Protein AF-A0AB74HKF0-F1 (afdb_monomer_lite)

Sequence (151 aa):
MNKHERLKKMIKGNRKWLLVRLGFAIPLAVLIFLFLQTETHALLYGSLMIVALLAYGLNAIRESRFMSSFTERVRAKRIIHIQYGFDYVMIVAIGFVSPLLMKLDGVSWMPFLVLSLGAGILLIVERLLDEKVKLIDPEQPTRRDVKRESF

Structure (mmCIF, N/CA/C/O backbone):
data_AF-A0AB74HKF0-F1
#
_entry.id   AF-A0AB74HKF0-F1
#
loop_
_atom_site.group_PDB
_atom_site.id
_atom_site.type_symbol
_atom_site.label_atom_id
_atom_site.label_alt_id
_atom_site.label_comp_id
_atom_site.label_asym_id
_atom_site.label_entity_id
_atom_site.label_seq_id
_atom_site.pdbx_PDB_ins_code
_atom_site.Cartn_x
_atom_site.Cartn_y
_atom_site.Cartn_z
_atom_site.occupancy
_atom_site.B_iso_or_equiv
_atom_site.auth_seq_id
_atom_site.auth_comp_id
_atom_site.auth_asym_id
_atom_site.auth_atom_id
_atom_site.pdbx_PDB_model_num
ATOM 1 N N . MET A 1 1 ? -18.359 -5.584 21.947 1.00 69.31 1 MET A N 1
ATOM 2 C CA . MET A 1 1 ? -17.012 -6.199 21.869 1.00 69.31 1 MET A CA 1
ATOM 3 C C . MET A 1 1 ? -16.005 -5.251 22.491 1.00 69.31 1 MET A C 1
ATOM 5 O O . MET A 1 1 ? -15.922 -4.108 22.041 1.00 69.31 1 MET A O 1
ATOM 9 N N . ASN A 1 2 ? -15.288 -5.710 23.516 1.00 83.75 2 ASN A N 1
ATOM 10 C CA . ASN A 1 2 ? -14.348 -4.886 24.284 1.00 83.75 2 ASN A CA 1
ATOM 11 C C . ASN A 1 2 ? -13.065 -4.607 23.464 1.00 83.75 2 ASN A C 1
ATOM 13 O O . ASN A 1 2 ? -12.717 -5.369 22.557 1.00 83.75 2 ASN A O 1
ATOM 17 N N . LYS A 1 3 ? -12.341 -3.528 23.777 1.00 81.75 3 LYS A N 1
ATOM 18 C CA . LYS A 1 3 ? -11.094 -3.098 23.119 1.00 81.75 3 LYS A CA 1
ATOM 19 C C . LYS A 1 3 ? -10.051 -4.215 23.027 1.00 81.75 3 LYS A C 1
ATOM 21 O O . LYS A 1 3 ? -9.434 -4.400 21.981 1.00 81.75 3 LYS A O 1
ATOM 26 N N . HIS A 1 4 ? -9.904 -5.005 24.090 1.00 83.25 4 HIS A N 1
ATOM 27 C CA . HIS A 1 4 ? -8.948 -6.116 24.140 1.00 83.25 4 HIS A CA 1
ATOM 28 C C . HIS A 1 4 ? -9.316 -7.249 23.158 1.00 83.25 4 HIS A C 1
ATOM 30 O O . HIS A 1 4 ? -8.460 -7.803 22.466 1.00 83.25 4 HIS A O 1
ATOM 36 N N . GLU A 1 5 ? -10.611 -7.545 23.009 1.00 84.94 5 GLU A N 1
ATOM 37 C CA . GLU A 1 5 ? -11.107 -8.529 22.037 1.00 84.94 5 GLU A CA 1
ATOM 38 C C . GLU A 1 5 ? -10.951 -8.038 20.590 1.00 84.94 5 GLU A C 1
ATOM 40 O O . GLU A 1 5 ? -10.583 -8.822 19.708 1.00 84.94 5 GLU A O 1
ATOM 45 N N . ARG A 1 6 ? -11.196 -6.738 20.341 1.00 85.00 6 ARG A N 1
ATOM 46 C CA . ARG A 1 6 ? -10.935 -6.082 19.044 1.00 85.00 6 ARG A CA 1
ATOM 47 C C . ARG A 1 6 ? -9.464 -6.217 18.667 1.00 85.00 6 ARG A C 1
ATOM 49 O O . ARG A 1 6 ? -9.162 -6.702 17.579 1.00 85.00 6 ARG A O 1
ATOM 56 N N . LEU A 1 7 ? -8.564 -5.878 19.587 1.00 86.56 7 LEU A N 1
ATOM 57 C CA . LEU A 1 7 ? -7.120 -5.919 19.372 1.00 86.56 7 LEU A CA 1
ATOM 58 C C . LEU A 1 7 ? -6.630 -7.330 19.025 1.00 86.56 7 LEU A C 1
ATOM 60 O O . LEU A 1 7 ? -5.984 -7.517 17.996 1.00 86.56 7 LEU A O 1
ATOM 64 N N . LYS A 1 8 ? -7.042 -8.353 19.785 1.00 88.12 8 LYS A N 1
ATOM 65 C CA . LYS A 1 8 ? -6.679 -9.754 19.505 1.00 88.12 8 LYS A CA 1
ATOM 66 C C . LYS A 1 8 ? -7.134 -10.213 18.113 1.00 88.12 8 LYS A C 1
ATOM 68 O O . LYS A 1 8 ? -6.382 -10.882 17.398 1.00 88.12 8 LYS A O 1
ATOM 73 N N . LYS A 1 9 ? -8.352 -9.842 17.696 1.00 87.62 9 LYS A N 1
ATOM 74 C CA . LYS A 1 9 ? -8.862 -10.146 16.345 1.00 87.62 9 LYS A CA 1
ATOM 75 C C . LYS A 1 9 ? -8.090 -9.393 15.261 1.00 87.62 9 LYS A C 1
ATOM 77 O O . LYS A 1 9 ? -7.753 -9.995 14.239 1.00 87.62 9 LYS A O 1
ATOM 82 N N . MET A 1 10 ? -7.776 -8.119 15.489 1.00 87.81 10 MET A N 1
ATOM 83 C CA . MET A 1 10 ? -6.993 -7.301 14.562 1.00 87.81 10 MET A CA 1
ATOM 84 C C . MET A 1 10 ? -5.565 -7.834 14.395 1.00 87.81 10 MET A C 1
ATOM 86 O O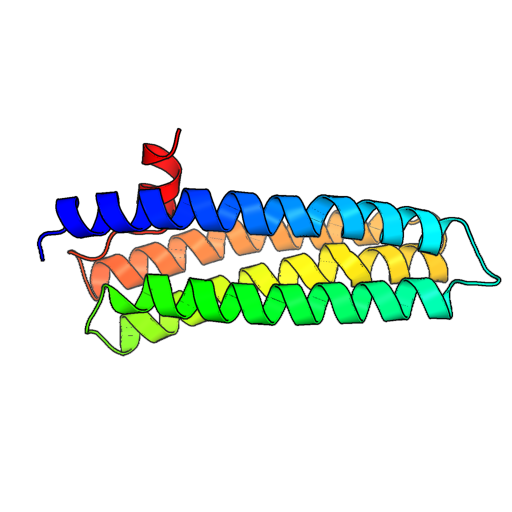 . MET A 1 10 ? -5.113 -7.944 13.260 1.00 87.81 10 MET A O 1
ATOM 90 N N . ILE A 1 11 ? -4.889 -8.260 15.468 1.00 87.62 11 ILE A N 1
ATOM 91 C CA . ILE A 1 11 ? -3.545 -8.870 15.409 1.00 87.62 11 ILE A CA 1
ATOM 92 C C . ILE A 1 11 ? -3.570 -10.171 14.599 1.00 87.62 11 ILE A C 1
ATOM 94 O O . ILE A 1 11 ? -2.748 -10.368 13.701 1.00 87.62 11 ILE A O 1
ATOM 98 N N . LYS A 1 12 ? -4.546 -11.052 14.862 1.00 88.00 12 LYS A N 1
ATOM 99 C CA . LYS A 1 12 ? -4.698 -12.304 14.103 1.00 88.00 12 LYS A CA 1
ATOM 100 C C . LYS A 1 12 ? -4.940 -12.032 12.615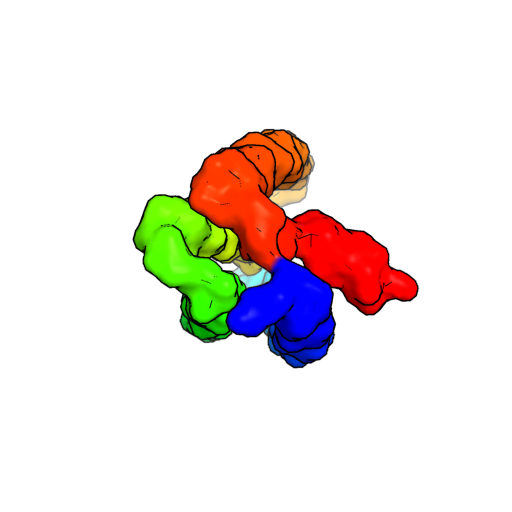 1.00 88.00 12 LYS A C 1
ATOM 102 O O . LYS A 1 12 ? -4.343 -12.692 11.767 1.00 88.00 12 LYS A O 1
ATOM 107 N N . GLY A 1 13 ? -5.780 -11.045 12.301 1.00 86.44 13 GLY A N 1
ATOM 108 C CA . GLY A 1 13 ? -5.993 -10.585 10.930 1.00 86.44 13 GLY A CA 1
ATOM 109 C C . GLY A 1 13 ? -4.715 -10.024 10.305 1.00 86.44 13 GLY A C 1
ATOM 110 O O . GLY A 1 13 ? -4.364 -10.410 9.194 1.00 86.44 13 GLY A O 1
ATOM 111 N N . ASN A 1 14 ? -3.983 -9.179 11.033 1.00 86.75 14 ASN A N 1
ATOM 112 C CA . ASN A 1 14 ? -2.750 -8.544 10.572 1.00 86.75 14 ASN A CA 1
ATOM 113 C C . ASN A 1 14 ? -1.694 -9.572 10.145 1.00 86.75 14 ASN A C 1
ATOM 115 O O . ASN A 1 14 ? -1.063 -9.388 9.112 1.00 86.75 14 ASN A O 1
ATOM 119 N N . ARG A 1 15 ? -1.557 -10.700 10.857 1.00 85.62 15 ARG A N 1
ATOM 120 C CA . ARG A 1 15 ? -0.647 -11.790 10.447 1.00 85.62 15 ARG A CA 1
ATOM 121 C C . ARG A 1 15 ? -1.004 -12.379 9.081 1.00 85.62 15 ARG A C 1
ATOM 123 O O . ARG A 1 15 ? -0.121 -12.591 8.256 1.00 85.62 15 ARG A O 1
ATOM 130 N N . LYS A 1 16 ? -2.294 -12.604 8.808 1.00 88.75 16 LYS A N 1
ATOM 131 C CA . LYS A 1 16 ? -2.753 -13.075 7.490 1.00 88.75 16 LYS A CA 1
ATOM 132 C C . LYS A 1 16 ? -2.429 -12.049 6.402 1.00 88.75 16 LYS A C 1
ATOM 134 O O . LYS A 1 16 ? -1.946 -12.418 5.336 1.00 88.75 16 LYS A O 1
ATOM 139 N N . TRP A 1 17 ? -2.673 -10.771 6.674 1.00 87.31 17 TRP A N 1
ATOM 140 C CA . TRP A 1 17 ? -2.395 -9.696 5.722 1.00 87.31 17 TRP A CA 1
ATOM 141 C C . TRP A 1 17 ? -0.899 -9.473 5.497 1.00 87.31 17 TRP A C 1
ATOM 143 O O . TRP A 1 17 ? -0.501 -9.187 4.373 1.00 87.31 17 TRP A O 1
ATOM 153 N N . LEU A 1 18 ? -0.059 -9.689 6.512 1.00 87.06 18 LEU A N 1
ATOM 154 C CA . LEU A 1 18 ? 1.395 -9.675 6.372 1.00 87.06 18 LEU A CA 1
ATOM 155 C C . LEU A 1 18 ? 1.866 -10.715 5.347 1.00 87.06 18 LEU A C 1
ATOM 157 O O . LEU A 1 18 ? 2.647 -10.378 4.463 1.00 87.06 18 LEU A O 1
ATOM 161 N N . LEU A 1 19 ? 1.345 -11.946 5.413 1.00 88.88 19 LEU A N 1
ATOM 162 C CA . LEU A 1 19 ? 1.670 -12.991 4.435 1.00 88.88 19 LEU A CA 1
ATOM 163 C C . LEU A 1 19 ? 1.252 -12.598 3.016 1.00 88.88 19 LEU A C 1
ATOM 165 O O . LEU A 1 19 ? 2.018 -12.795 2.079 1.00 88.88 19 LEU A O 1
ATOM 169 N N . VAL A 1 20 ? 0.072 -11.989 2.857 1.00 90.00 20 VAL A N 1
ATOM 170 C CA . VAL A 1 20 ? -0.374 -11.467 1.554 1.00 90.00 20 VAL A CA 1
ATOM 171 C C . VAL A 1 20 ? 0.586 -10.386 1.053 1.00 90.00 20 VAL A C 1
ATOM 173 O O . VAL A 1 20 ? 1.017 -10.444 -0.093 1.00 90.00 20 VAL A O 1
ATOM 176 N N . ARG A 1 21 ? 0.976 -9.430 1.906 1.00 89.44 21 ARG A N 1
ATOM 177 C CA . ARG A 1 21 ? 1.926 -8.364 1.541 1.00 89.44 21 ARG A CA 1
ATOM 178 C C . ARG A 1 21 ? 3.273 -8.931 1.100 1.00 89.44 21 ARG A C 1
ATOM 180 O O . ARG A 1 21 ? 3.777 -8.509 0.067 1.00 89.44 21 ARG A O 1
ATOM 187 N N . LEU A 1 22 ? 3.819 -9.903 1.831 1.00 88.62 22 LEU A N 1
ATOM 188 C CA . LEU A 1 22 ? 5.064 -10.585 1.458 1.00 88.62 22 LEU A CA 1
ATOM 189 C C . LEU A 1 22 ? 4.921 -11.349 0.135 1.00 88.62 22 LEU A C 1
ATOM 191 O O . LEU A 1 22 ? 5.799 -11.261 -0.721 1.00 88.62 22 LEU A O 1
ATOM 195 N N . GLY A 1 23 ? 3.786 -12.025 -0.060 1.00 92.31 23 GLY A N 1
ATOM 196 C CA . GLY A 1 23 ? 3.466 -12.743 -1.293 1.00 92.31 23 GLY A CA 1
ATOM 197 C C . GLY A 1 23 ? 3.387 -11.845 -2.530 1.00 92.31 23 GLY A C 1
ATOM 198 O O . GLY A 1 23 ? 3.691 -12.313 -3.620 1.00 92.31 23 GLY A O 1
ATOM 199 N N . PHE A 1 24 ? 3.035 -10.564 -2.378 1.00 92.44 24 PHE A N 1
ATOM 200 C CA . PHE A 1 24 ? 3.107 -9.575 -3.461 1.00 92.44 24 PHE A CA 1
ATOM 201 C C . PHE A 1 24 ? 4.481 -8.910 -3.574 1.00 92.44 24 PHE A C 1
ATOM 203 O O . PHE A 1 24 ? 4.931 -8.648 -4.686 1.00 92.44 24 PHE A O 1
ATOM 210 N N . ALA A 1 25 ? 5.157 -8.647 -2.454 1.00 91.44 25 ALA A N 1
ATOM 211 C CA . ALA A 1 25 ? 6.432 -7.934 -2.443 1.00 91.44 25 ALA A CA 1
ATOM 212 C C . ALA A 1 25 ? 7.527 -8.675 -3.225 1.00 91.44 25 ALA A C 1
ATOM 214 O O . ALA A 1 25 ? 8.260 -8.042 -3.980 1.00 91.44 25 ALA A O 1
ATOM 215 N N . ILE A 1 26 ? 7.614 -10.005 -3.086 1.00 92.06 26 ILE A N 1
ATOM 216 C CA . ILE A 1 26 ? 8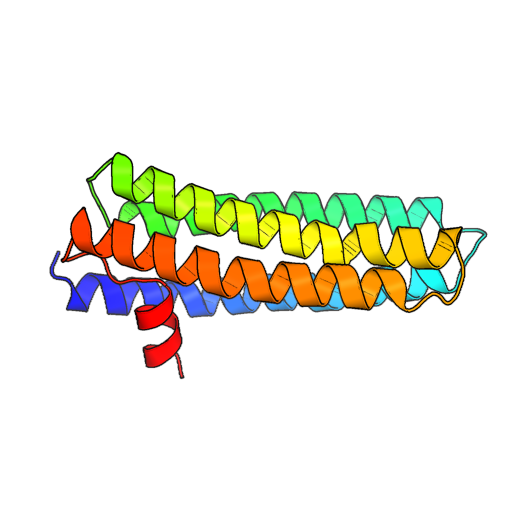.650 -10.805 -3.757 1.00 92.06 26 ILE A CA 1
ATOM 217 C C . ILE A 1 26 ? 8.474 -10.785 -5.289 1.00 92.06 26 ILE A C 1
ATOM 219 O O . ILE A 1 26 ? 9.409 -10.367 -5.973 1.00 92.06 26 ILE A O 1
ATOM 223 N N . PRO A 1 27 ? 7.307 -11.150 -5.863 1.00 94.06 27 PRO A N 1
ATOM 224 C CA . PRO A 1 27 ? 7.098 -11.048 -7.307 1.00 94.06 27 PRO A CA 1
ATOM 225 C C . PRO A 1 27 ? 7.256 -9.624 -7.835 1.00 94.06 27 PRO A C 1
ATOM 227 O O . PRO A 1 27 ? 7.827 -9.436 -8.905 1.00 94.06 27 PRO A O 1
ATOM 230 N N . LEU A 1 28 ? 6.791 -8.615 -7.088 1.00 95.12 28 LEU A N 1
ATOM 231 C CA . LEU A 1 28 ? 6.933 -7.219 -7.496 1.00 95.12 28 LEU A CA 1
ATOM 232 C C . LEU A 1 28 ? 8.412 -6.816 -7.587 1.00 95.12 28 LEU A C 1
ATOM 234 O O . LEU A 1 28 ? 8.805 -6.201 -8.570 1.00 95.12 28 LEU A O 1
ATOM 238 N N . ALA A 1 29 ? 9.243 -7.212 -6.619 1.00 94.00 29 ALA A N 1
ATOM 239 C CA . ALA A 1 29 ? 10.683 -6.955 -6.651 1.00 94.00 29 ALA A CA 1
ATOM 240 C C . ALA A 1 29 ? 11.367 -7.622 -7.858 1.00 94.00 29 ALA A C 1
ATOM 242 O O . ALA A 1 29 ? 12.192 -6.994 -8.521 1.00 94.00 29 ALA A O 1
ATOM 243 N N . VAL A 1 30 ? 10.986 -8.862 -8.187 1.00 95.12 30 VAL A N 1
ATOM 244 C CA . VAL A 1 30 ? 11.486 -9.565 -9.381 1.00 95.12 30 VAL A CA 1
ATOM 245 C C . VAL A 1 30 ? 11.070 -8.835 -10.660 1.00 95.12 30 VAL A C 1
ATOM 247 O O . VAL A 1 30 ? 11.902 -8.615 -11.537 1.00 95.12 30 VAL A O 1
ATOM 250 N N . LEU A 1 31 ? 9.808 -8.412 -10.760 1.00 95.94 31 LEU A N 1
ATOM 251 C CA . LEU A 1 31 ? 9.316 -7.661 -11.915 1.00 95.94 31 LEU A CA 1
ATOM 252 C C . LEU A 1 31 ? 10.033 -6.318 -12.078 1.00 95.94 31 LEU A C 1
ATOM 254 O O . LEU A 1 31 ? 10.407 -5.977 -13.194 1.00 95.94 31 LEU A O 1
ATOM 258 N N . ILE A 1 32 ? 10.274 -5.592 -10.981 1.00 94.25 32 ILE A N 1
ATOM 259 C CA . ILE A 1 32 ? 11.049 -4.343 -10.984 1.00 94.25 32 ILE A CA 1
ATOM 260 C C . ILE A 1 32 ? 12.456 -4.593 -11.528 1.00 94.25 32 ILE A C 1
ATOM 262 O O . ILE A 1 32 ? 12.915 -3.863 -12.403 1.00 94.25 32 ILE A O 1
ATOM 266 N N . PHE A 1 33 ? 13.134 -5.636 -11.044 1.00 93.75 33 PHE A N 1
ATOM 267 C CA . PHE A 1 33 ? 14.472 -5.985 -11.513 1.00 93.75 33 PHE A CA 1
ATOM 268 C C . PHE A 1 33 ? 14.491 -6.284 -13.019 1.00 93.75 33 PHE A C 1
ATOM 270 O O . PHE A 1 33 ? 15.302 -5.716 -13.750 1.00 93.75 33 PHE A O 1
ATOM 277 N N . LEU A 1 34 ? 13.565 -7.122 -13.499 1.00 94.38 34 LEU A N 1
ATOM 278 C CA . LEU A 1 34 ? 13.454 -7.470 -14.919 1.00 94.38 34 LEU A CA 1
ATOM 279 C C . LEU A 1 34 ? 13.106 -6.255 -15.791 1.00 94.38 34 LEU A C 1
ATOM 281 O O . LEU A 1 34 ? 13.672 -6.087 -16.872 1.00 94.38 34 LEU A O 1
ATOM 285 N N . PHE A 1 35 ? 12.214 -5.389 -15.309 1.00 94.56 35 PHE A N 1
ATOM 286 C CA . PHE A 1 35 ? 11.830 -4.147 -15.975 1.00 94.56 35 PHE A CA 1
ATOM 287 C C . PHE A 1 35 ? 13.014 -3.187 -16.137 1.00 94.56 35 PHE A C 1
ATOM 289 O O . PHE A 1 35 ? 13.198 -2.604 -17.204 1.00 94.56 35 PHE A O 1
ATOM 296 N N . LEU A 1 36 ? 13.843 -3.041 -15.102 1.00 91.06 36 LEU A N 1
ATOM 297 C CA . LEU A 1 36 ? 15.018 -2.172 -15.151 1.00 91.06 36 LEU A CA 1
ATOM 298 C C . LEU A 1 36 ? 16.131 -2.740 -16.044 1.00 91.06 36 LEU A C 1
ATOM 300 O O . LEU A 1 36 ? 16.792 -1.973 -16.731 1.00 91.06 36 LEU A O 1
ATOM 304 N N . GLN A 1 37 ? 16.314 -4.063 -16.075 1.00 90.75 37 GLN A N 1
ATOM 305 C CA . GLN A 1 37 ? 17.390 -4.717 -16.836 1.00 90.75 37 GLN A CA 1
ATOM 306 C C . GLN A 1 37 ? 17.111 -4.877 -18.337 1.00 90.75 37 GLN A C 1
ATOM 308 O O . GLN A 1 37 ? 18.047 -5.016 -19.120 1.00 90.75 37 GLN A O 1
ATOM 313 N N . THR A 1 38 ? 15.843 -4.915 -18.759 1.00 86.44 38 THR A N 1
ATOM 314 C CA . THR A 1 38 ? 15.489 -5.264 -20.146 1.00 86.44 38 THR A CA 1
ATOM 315 C C . THR A 1 38 ? 14.769 -4.133 -20.867 1.00 86.44 38 THR A C 1
ATOM 317 O O . THR A 1 38 ? 13.821 -3.550 -20.345 1.00 86.44 38 THR A O 1
ATOM 320 N N . GLU A 1 39 ? 15.183 -3.833 -22.099 1.00 82.94 39 GLU A N 1
ATOM 321 C CA . GLU A 1 39 ? 14.481 -2.875 -22.967 1.00 82.94 39 GLU A CA 1
ATOM 322 C C . GLU A 1 39 ? 13.405 -3.562 -23.818 1.00 82.94 39 GLU A C 1
ATOM 324 O O . GLU A 1 39 ? 12.264 -3.111 -23.885 1.00 82.94 39 GLU A O 1
ATOM 329 N N . THR A 1 40 ? 13.723 -4.724 -24.393 1.00 85.88 40 THR A N 1
ATOM 330 C CA . THR A 1 40 ? 12.843 -5.473 -25.311 1.00 85.88 40 THR A CA 1
ATOM 331 C C . THR A 1 40 ? 11.520 -5.919 -24.691 1.00 85.88 40 THR A C 1
ATOM 333 O O . THR A 1 40 ? 10.514 -6.019 -25.390 1.00 85.88 40 THR A O 1
ATOM 336 N N . HIS A 1 41 ? 11.494 -6.168 -23.381 1.00 90.75 41 HIS A N 1
ATOM 337 C CA . HIS A 1 41 ? 10.309 -6.638 -22.658 1.00 90.75 41 HIS A CA 1
ATOM 338 C C . HIS A 1 41 ? 9.825 -5.656 -21.583 1.00 90.75 41 HIS A C 1
ATOM 340 O O . HIS A 1 41 ? 8.996 -6.016 -20.746 1.00 90.75 41 HIS A O 1
ATOM 346 N N . ALA A 1 42 ? 10.281 -4.400 -21.625 1.00 90.19 42 ALA A N 1
ATOM 347 C CA . ALA A 1 42 ? 9.908 -3.377 -20.650 1.00 90.19 42 ALA A CA 1
ATOM 348 C C . ALA A 1 42 ? 8.387 -3.184 -20.546 1.00 90.19 42 ALA A C 1
ATOM 350 O O . ALA A 1 42 ? 7.838 -3.135 -19.447 1.00 90.19 42 ALA A O 1
ATOM 351 N N . LEU A 1 43 ? 7.685 -3.142 -21.683 1.00 93.31 43 LEU A N 1
ATOM 352 C CA . LEU A 1 43 ? 6.225 -3.008 -21.708 1.00 93.31 43 LEU A CA 1
ATOM 353 C C . LEU A 1 43 ? 5.523 -4.197 -21.039 1.00 93.31 43 LEU A C 1
ATOM 355 O O . LEU A 1 43 ? 4.573 -4.003 -20.281 1.00 93.31 43 LEU A O 1
ATOM 359 N N . LEU A 1 44 ? 6.016 -5.419 -21.266 1.00 95.62 44 LEU A N 1
ATOM 360 C CA . LEU A 1 44 ? 5.466 -6.624 -20.649 1.00 95.62 44 LEU A CA 1
ATOM 361 C C . LEU A 1 44 ? 5.638 -6.574 -19.128 1.00 95.62 44 LEU A C 1
ATOM 363 O O . LEU A 1 44 ? 4.649 -6.670 -18.403 1.00 95.62 44 LEU A O 1
ATOM 367 N N . TYR A 1 45 ? 6.860 -6.366 -18.634 1.00 95.44 45 TYR A N 1
ATOM 368 C CA . TYR A 1 45 ? 7.114 -6.330 -17.191 1.00 95.44 45 TYR A CA 1
ATOM 369 C C . TYR A 1 45 ? 6.419 -5.151 -16.509 1.00 95.44 45 TYR A C 1
ATOM 371 O O . TYR A 1 45 ? 5.802 -5.341 -15.464 1.00 95.44 45 TYR A O 1
ATOM 379 N N . GLY A 1 46 ? 6.403 -3.972 -17.136 1.00 94.69 46 GLY A N 1
ATOM 380 C CA . GLY A 1 46 ? 5.654 -2.814 -16.648 1.00 94.69 46 GLY A CA 1
ATOM 381 C C . GLY A 1 46 ? 4.150 -3.090 -16.551 1.00 94.69 46 GLY A C 1
ATOM 382 O O . GLY A 1 46 ? 3.529 -2.772 -15.538 1.00 94.69 46 GLY A O 1
ATOM 383 N N . SER A 1 47 ? 3.559 -3.756 -17.551 1.00 95.88 47 SER A N 1
ATOM 384 C CA . SER A 1 47 ? 2.142 -4.146 -17.505 1.00 95.88 47 SER A CA 1
ATOM 385 C C . SER A 1 47 ? 1.850 -5.149 -16.382 1.00 95.88 47 SER A C 1
ATOM 387 O O . SER A 1 47 ? 0.880 -4.984 -15.641 1.00 95.88 47 SER A O 1
ATOM 389 N N . LEU A 1 48 ? 2.729 -6.136 -16.178 1.00 96.69 48 LEU A N 1
ATOM 390 C CA . LEU A 1 48 ? 2.624 -7.104 -15.086 1.00 96.69 48 LEU A CA 1
ATOM 391 C C . LEU A 1 48 ? 2.750 -6.436 -13.711 1.00 96.69 48 LEU A C 1
ATOM 393 O O . LEU A 1 48 ? 2.016 -6.799 -12.792 1.00 96.69 48 LEU A O 1
ATOM 397 N N . MET A 1 49 ? 3.617 -5.428 -13.568 1.00 96.50 49 MET A N 1
ATOM 398 C CA . MET A 1 49 ? 3.723 -4.623 -12.345 1.00 96.50 49 MET A CA 1
ATOM 399 C C . MET A 1 49 ? 2.418 -3.883 -12.054 1.00 96.50 49 MET A C 1
ATOM 401 O O . MET A 1 49 ? 1.933 -3.929 -10.925 1.00 96.50 49 MET A O 1
ATOM 405 N N . ILE A 1 50 ? 1.808 -3.254 -13.066 1.00 96.25 50 ILE A N 1
ATOM 406 C CA . ILE A 1 50 ? 0.510 -2.580 -12.919 1.00 96.25 50 ILE A CA 1
ATOM 407 C C . ILE A 1 50 ? -0.561 -3.581 -12.473 1.00 96.25 50 ILE A C 1
ATOM 409 O O . ILE A 1 50 ? -1.281 -3.320 -11.510 1.00 96.25 50 ILE A O 1
ATOM 413 N N . VAL A 1 51 ? -0.641 -4.751 -13.112 1.00 96.81 51 VAL A N 1
ATOM 414 C CA . VAL A 1 51 ? -1.597 -5.806 -12.737 1.00 96.81 51 VAL A CA 1
ATOM 415 C C . VAL A 1 51 ? -1.372 -6.271 -11.294 1.00 96.81 51 VAL A C 1
ATOM 417 O O . VAL A 1 51 ? -2.331 -6.366 -10.524 1.00 96.81 51 VAL A O 1
ATOM 420 N N . ALA A 1 52 ? -0.120 -6.504 -10.892 1.00 95.81 52 ALA A N 1
ATOM 421 C CA . ALA A 1 52 ? 0.225 -6.887 -9.525 1.00 95.81 52 ALA A CA 1
ATOM 422 C C . ALA A 1 52 ? -0.161 -5.800 -8.507 1.00 95.81 52 ALA A C 1
ATOM 424 O O . ALA A 1 52 ? -0.721 -6.113 -7.455 1.00 95.81 52 ALA A O 1
ATOM 425 N N . LEU A 1 53 ? 0.061 -4.523 -8.830 1.00 96.19 53 LEU A N 1
ATOM 426 C CA . LEU A 1 53 ? -0.322 -3.390 -7.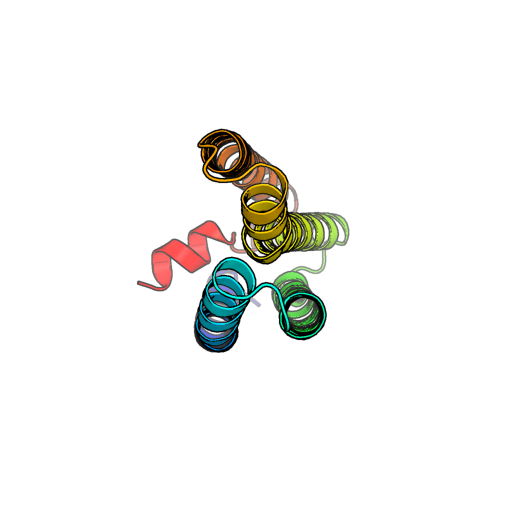986 1.00 96.19 53 LEU A CA 1
ATOM 427 C C . LEU A 1 53 ? -1.839 -3.215 -7.890 1.00 96.19 53 LEU A C 1
ATOM 429 O O . LEU A 1 53 ? -2.347 -2.896 -6.816 1.00 96.19 53 LEU A O 1
ATOM 433 N N . LEU A 1 54 ? -2.593 -3.449 -8.963 1.00 96.56 54 LEU A N 1
ATOM 434 C CA . LEU A 1 54 ? -4.058 -3.442 -8.913 1.00 96.56 54 LEU A CA 1
ATOM 435 C C . LEU A 1 54 ? -4.581 -4.586 -8.036 1.00 96.56 54 LEU A C 1
ATOM 437 O O . LEU A 1 54 ? -5.419 -4.366 -7.157 1.00 96.56 54 LEU A O 1
ATOM 441 N N . ALA A 1 55 ? -4.039 -5.794 -8.207 1.00 95.50 55 ALA A N 1
ATOM 442 C CA . ALA A 1 55 ? -4.374 -6.945 -7.373 1.00 95.50 55 ALA A CA 1
ATOM 443 C C . ALA A 1 55 ? -4.023 -6.704 -5.893 1.00 95.50 55 ALA A C 1
ATOM 445 O O . ALA A 1 55 ? -4.804 -7.046 -4.997 1.00 95.50 55 ALA A O 1
ATOM 446 N N . TYR A 1 56 ? -2.889 -6.058 -5.619 1.00 94.25 56 TYR A N 1
ATOM 447 C CA . TYR A 1 56 ? -2.525 -5.618 -4.278 1.00 94.25 56 TYR A CA 1
ATOM 448 C C . TYR A 1 56 ? -3.524 -4.587 -3.730 1.00 94.25 56 TYR A C 1
ATOM 450 O O . TYR A 1 56 ? -4.004 -4.739 -2.607 1.00 94.25 56 TYR A O 1
ATOM 458 N N . GLY A 1 57 ? -3.916 -3.591 -4.529 1.00 93.88 57 GLY A N 1
ATOM 459 C CA . GLY A 1 57 ? -4.899 -2.570 -4.153 1.00 93.88 57 GLY A CA 1
ATOM 460 C C . GLY A 1 57 ? -6.256 -3.161 -3.762 1.00 93.88 57 GLY A C 1
ATOM 461 O O . GLY A 1 57 ? -6.836 -2.779 -2.745 1.00 93.88 57 GLY A O 1
ATOM 462 N N . LEU A 1 58 ? -6.730 -4.178 -4.489 1.00 95.00 58 LEU A N 1
ATOM 463 C CA . LEU A 1 58 ? -7.942 -4.918 -4.117 1.00 95.00 58 LEU A CA 1
ATOM 464 C C . LEU A 1 58 ? -7.809 -5.598 -2.746 1.00 95.00 58 LEU A C 1
ATOM 466 O O . LEU A 1 58 ? -8.757 -5.595 -1.955 1.00 95.00 58 LEU A O 1
ATOM 470 N N . ASN A 1 59 ? -6.637 -6.156 -2.434 1.00 93.25 59 ASN A N 1
ATOM 471 C CA . ASN A 1 59 ? -6.366 -6.733 -1.118 1.00 93.25 59 ASN A CA 1
ATOM 472 C C . ASN A 1 59 ? -6.272 -5.657 -0.027 1.00 93.25 59 ASN A C 1
ATOM 474 O O . ASN A 1 59 ? -6.840 -5.850 1.048 1.00 93.25 59 ASN A O 1
ATOM 478 N N . ALA A 1 60 ? -5.666 -4.503 -0.314 1.00 91.06 60 ALA A N 1
ATOM 479 C CA . ALA A 1 60 ? -5.619 -3.367 0.604 1.00 91.06 60 ALA A CA 1
ATOM 480 C C . ALA A 1 60 ? -7.027 -2.840 0.937 1.00 91.06 60 ALA A C 1
ATOM 482 O O . ALA A 1 60 ? -7.321 -2.555 2.097 1.00 91.06 60 ALA A O 1
ATOM 483 N N . ILE A 1 61 ? -7.945 -2.795 -0.038 1.00 93.19 61 ILE A N 1
ATOM 484 C CA . ILE A 1 61 ? -9.356 -2.443 0.198 1.00 93.19 61 ILE A CA 1
ATOM 485 C C . ILE A 1 61 ? -10.027 -3.463 1.126 1.00 93.19 61 ILE A C 1
ATOM 487 O O . ILE A 1 61 ? -10.746 -3.078 2.051 1.00 93.19 61 ILE A O 1
ATOM 491 N N . ARG A 1 62 ? -9.805 -4.765 0.901 1.00 92.81 62 ARG A N 1
ATOM 492 C CA . ARG A 1 62 ? -10.358 -5.829 1.758 1.00 92.81 62 ARG A CA 1
ATOM 493 C C . ARG A 1 62 ? -9.830 -5.727 3.186 1.00 92.81 62 ARG A C 1
ATOM 495 O O . ARG A 1 62 ? -10.616 -5.819 4.127 1.00 92.81 62 ARG A O 1
ATOM 502 N N . GLU A 1 63 ? -8.533 -5.489 3.348 1.00 91.56 63 GLU A N 1
ATOM 503 C CA . GLU A 1 63 ? -7.916 -5.272 4.654 1.00 91.56 63 GLU A CA 1
ATOM 504 C C . GLU A 1 63 ? -8.496 -4.030 5.343 1.00 91.56 63 GLU A C 1
ATOM 506 O O . GLU A 1 63 ? -8.879 -4.079 6.511 1.00 91.56 63 GLU A O 1
ATOM 511 N N . SER A 1 64 ? -8.637 -2.936 4.599 1.00 92.44 64 SER A N 1
ATOM 512 C CA . SER A 1 64 ? -9.204 -1.690 5.099 1.00 92.44 64 SER A CA 1
ATOM 513 C C . SER A 1 64 ? -10.641 -1.863 5.598 1.00 92.44 64 SER A C 1
ATOM 515 O O . SER A 1 64 ? -10.974 -1.393 6.685 1.00 92.44 64 SER A O 1
ATOM 517 N N . ARG A 1 65 ? -11.483 -2.601 4.857 1.00 92.19 65 ARG A N 1
ATOM 518 C CA . ARG A 1 65 ? -12.851 -2.956 5.282 1.00 92.19 65 ARG A CA 1
ATOM 519 C C . ARG A 1 65 ? -12.859 -3.848 6.520 1.00 92.19 65 ARG A C 1
ATOM 521 O O . ARG A 1 65 ? -13.698 -3.662 7.395 1.00 92.19 65 ARG A O 1
ATOM 528 N N . PHE A 1 66 ? -11.931 -4.800 6.612 1.00 91.69 66 PHE A N 1
ATOM 529 C CA . PHE A 1 66 ? -11.786 -5.632 7.804 1.00 91.69 66 PHE A CA 1
ATOM 530 C C . PHE A 1 66 ? -11.443 -4.772 9.026 1.00 91.69 66 PHE A C 1
ATOM 532 O O . PHE A 1 66 ? -12.142 -4.852 10.033 1.00 91.69 66 PHE A O 1
ATOM 539 N N . MET A 1 67 ? -10.446 -3.890 8.929 1.00 87.06 67 MET A N 1
ATOM 540 C CA . MET A 1 67 ? -10.060 -3.020 10.046 1.00 87.06 67 MET A CA 1
ATOM 541 C C . MET A 1 67 ? -11.140 -1.997 10.412 1.00 87.06 67 MET A C 1
ATOM 543 O O . MET A 1 67 ? -11.346 -1.723 11.594 1.00 87.06 67 MET A O 1
ATOM 547 N N . SER A 1 68 ? -11.866 -1.458 9.430 1.00 89.75 68 SER A N 1
ATOM 548 C CA . SER A 1 68 ? -12.942 -0.499 9.688 1.00 89.75 68 SER A CA 1
ATOM 549 C C . SER A 1 68 ? -14.226 -1.151 10.217 1.00 89.75 68 SER A C 1
ATOM 551 O O . SER A 1 68 ? -15.054 -0.459 10.806 1.00 89.75 68 SER A O 1
ATOM 553 N N . SER A 1 69 ? -14.384 -2.474 10.088 1.00 89.81 69 SER A N 1
ATOM 554 C CA . SER A 1 69 ? -15.539 -3.207 10.633 1.00 89.81 69 SER A CA 1
ATOM 555 C C . SER A 1 69 ? -15.601 -3.230 12.166 1.00 89.81 69 SER A C 1
ATOM 557 O O . SER A 1 69 ? -16.663 -3.480 12.728 1.00 89.81 69 SER A O 1
ATOM 559 N N . PHE A 1 70 ? -14.487 -2.935 12.845 1.00 87.00 70 PHE A N 1
ATOM 560 C CA . PHE A 1 70 ? -14.381 -2.961 14.307 1.00 87.00 70 PHE A CA 1
ATOM 561 C C . PHE A 1 70 ? -14.903 -1.700 15.010 1.00 87.00 70 PHE A C 1
ATOM 563 O O . PHE A 1 70 ? -15.014 -1.699 16.235 1.00 87.00 70 PHE A O 1
ATOM 570 N N . THR A 1 71 ? -15.238 -0.654 14.254 1.00 85.94 71 THR A N 1
ATOM 571 C CA . THR A 1 71 ? -15.846 0.583 14.760 1.00 85.94 71 THR A CA 1
ATOM 572 C C . THR A 1 71 ? -17.194 0.807 14.085 1.00 85.94 71 THR A C 1
ATOM 574 O O . THR A 1 71 ? -17.364 0.514 12.904 1.00 85.94 71 THR A O 1
ATOM 577 N N . GLU A 1 72 ? -18.170 1.359 14.800 1.00 87.38 72 GLU A N 1
ATOM 578 C CA . GLU A 1 72 ? -19.452 1.776 14.212 1.00 87.38 72 GLU A CA 1
ATOM 579 C C . GLU A 1 72 ? -19.414 3.238 13.741 1.00 87.38 72 GLU A C 1
ATOM 581 O O . GLU A 1 72 ? -20.233 3.668 12.925 1.00 87.38 72 GLU A O 1
ATOM 586 N N . ARG A 1 73 ? -18.413 4.009 14.186 1.00 88.38 73 ARG A N 1
ATOM 587 C CA . ARG A 1 73 ? -18.290 5.438 13.892 1.00 88.38 73 ARG A CA 1
ATOM 588 C C . ARG A 1 73 ? -17.875 5.651 12.436 1.00 88.38 73 ARG A C 1
ATOM 590 O O . ARG A 1 73 ? -16.720 5.451 12.065 1.00 88.38 73 ARG A O 1
ATOM 597 N N . VAL A 1 74 ? -18.792 6.168 11.617 1.00 89.31 74 VAL A N 1
ATOM 598 C CA . VAL A 1 74 ? -18.560 6.462 10.186 1.00 89.31 74 VAL A CA 1
ATOM 599 C C . VAL A 1 74 ? -17.314 7.332 9.961 1.00 89.31 74 VAL A C 1
ATOM 601 O O . VAL A 1 74 ? -16.533 7.077 9.044 1.00 89.31 74 VAL A O 1
ATOM 604 N N . ARG A 1 75 ? -17.077 8.328 10.828 1.00 87.31 75 ARG A N 1
ATOM 605 C CA . ARG A 1 75 ? -15.889 9.197 10.744 1.00 87.31 75 ARG A CA 1
ATOM 606 C C . ARG A 1 75 ? -14.582 8.429 10.983 1.00 87.31 75 ARG A C 1
ATOM 608 O O . ARG A 1 75 ? -13.627 8.645 10.242 1.00 87.31 75 ARG A O 1
ATOM 615 N N . ALA A 1 76 ? -14.552 7.504 11.945 1.00 86.44 76 ALA A N 1
ATOM 616 C CA . ALA A 1 76 ? -13.384 6.661 12.199 1.00 86.44 76 ALA A CA 1
ATOM 617 C C . ALA A 1 76 ? -13.133 5.692 11.033 1.00 86.44 76 ALA A C 1
ATOM 619 O O . ALA A 1 76 ? -12.001 5.582 10.568 1.00 86.44 76 ALA A O 1
ATOM 620 N N . LYS A 1 77 ? -14.190 5.082 10.470 1.00 90.81 77 LYS A N 1
ATOM 621 C CA . LYS A 1 77 ? -14.077 4.246 9.259 1.00 90.81 77 LYS A CA 1
ATOM 622 C C . LYS A 1 77 ? -13.425 5.002 8.107 1.00 90.81 77 LYS A C 1
ATOM 624 O O . LYS A 1 77 ? -12.528 4.473 7.458 1.00 90.81 77 LYS A O 1
ATOM 629 N N . ARG A 1 78 ? -13.849 6.248 7.868 1.00 89.50 78 ARG A N 1
ATOM 630 C CA . ARG A 1 78 ? -13.293 7.092 6.801 1.00 89.50 78 ARG A CA 1
ATOM 631 C C . ARG A 1 78 ? -11.801 7.345 7.000 1.00 89.50 78 ARG A C 1
ATOM 633 O O . ARG A 1 78 ? -11.047 7.232 6.041 1.00 89.50 78 ARG A O 1
ATOM 640 N N . ILE A 1 79 ? -11.380 7.647 8.227 1.00 88.88 79 ILE A N 1
ATOM 641 C CA . ILE A 1 79 ? -9.962 7.866 8.540 1.00 88.88 79 ILE A CA 1
ATOM 642 C C . ILE A 1 79 ? -9.152 6.584 8.322 1.00 88.88 79 ILE A C 1
ATOM 644 O O . ILE A 1 79 ? -8.110 6.641 7.676 1.00 88.88 79 ILE A O 1
ATOM 648 N N . ILE A 1 80 ? -9.659 5.430 8.766 1.00 88.06 80 ILE A N 1
ATOM 649 C CA . ILE A 1 80 ? -9.016 4.132 8.516 1.00 88.06 80 ILE A CA 1
ATOM 650 C C . ILE A 1 80 ? -8.872 3.901 7.004 1.00 88.06 80 ILE A C 1
ATOM 652 O O . ILE A 1 80 ? -7.789 3.569 6.534 1.00 88.06 80 ILE A O 1
ATOM 656 N N . HIS A 1 81 ? -9.917 4.140 6.208 1.00 91.12 81 HIS A N 1
ATOM 657 C CA . HIS A 1 81 ? -9.831 4.022 4.748 1.00 91.12 81 HIS A CA 1
ATOM 658 C C . HIS A 1 81 ? -8.779 4.953 4.130 1.00 91.12 81 HIS A C 1
ATOM 660 O O . HIS A 1 81 ? -8.033 4.521 3.255 1.00 91.12 81 HIS A O 1
ATOM 666 N N . ILE A 1 82 ? -8.668 6.191 4.617 1.00 89.81 82 ILE A N 1
ATOM 667 C CA . ILE A 1 82 ? -7.652 7.150 4.164 1.00 89.81 82 ILE A CA 1
ATOM 668 C C . ILE A 1 82 ? -6.235 6.651 4.485 1.00 89.81 82 ILE A C 1
ATOM 670 O O . ILE A 1 82 ? -5.372 6.713 3.614 1.00 89.81 82 ILE A O 1
ATOM 674 N N . GLN A 1 83 ? -5.998 6.101 5.682 1.00 88.44 83 GLN A N 1
ATOM 675 C CA . GLN A 1 83 ? -4.695 5.522 6.045 1.00 88.44 83 GLN A CA 1
ATOM 676 C C . GLN A 1 83 ? -4.281 4.409 5.070 1.00 88.44 83 GLN A C 1
ATOM 678 O O . GLN A 1 83 ? -3.161 4.403 4.569 1.00 88.44 83 GLN A O 1
ATOM 683 N N . TYR A 1 84 ? -5.204 3.501 4.743 1.00 90.81 84 TYR A N 1
ATOM 684 C CA . TYR A 1 84 ? -4.954 2.438 3.764 1.00 90.81 84 TYR A CA 1
ATOM 685 C C . TYR A 1 84 ? -4.773 2.964 2.332 1.00 90.81 84 TYR A C 1
ATOM 687 O O . TYR A 1 84 ? -4.020 2.377 1.556 1.00 90.81 84 TYR A O 1
ATOM 695 N N . GLY A 1 85 ? -5.440 4.065 1.978 1.00 91.12 85 GLY A N 1
ATOM 696 C CA . GLY A 1 85 ? -5.234 4.753 0.705 1.00 91.12 85 GLY A CA 1
ATOM 697 C C . GLY A 1 85 ? -3.818 5.316 0.580 1.00 91.12 85 GLY A C 1
ATOM 698 O O . GLY A 1 85 ? -3.168 5.097 -0.438 1.00 91.12 85 GLY A O 1
ATOM 699 N N . PHE A 1 86 ? -3.311 5.970 1.628 1.00 89.50 86 PHE A N 1
ATOM 700 C CA . PHE A 1 86 ? -1.934 6.470 1.653 1.00 89.50 86 PHE A CA 1
ATOM 701 C C . PHE A 1 86 ? -0.896 5.346 1.562 1.00 89.50 86 PHE A C 1
ATOM 703 O O . PHE A 1 86 ? 0.040 5.457 0.771 1.00 89.50 86 PHE A O 1
ATOM 710 N N . ASP A 1 87 ? -1.088 4.245 2.299 1.00 88.75 87 ASP A N 1
ATOM 711 C CA . ASP A 1 87 ? -0.217 3.065 2.199 1.00 88.75 87 ASP A CA 1
ATOM 712 C C . ASP A 1 87 ? -0.166 2.527 0.760 1.00 88.75 87 ASP A C 1
ATOM 714 O O . ASP A 1 87 ? 0.905 2.216 0.238 1.00 88.75 87 ASP A O 1
ATOM 718 N N . TYR A 1 88 ? -1.325 2.435 0.099 1.00 92.38 88 TYR A N 1
ATOM 719 C CA . TYR A 1 88 ? -1.406 1.960 -1.278 1.00 92.38 88 TYR A CA 1
ATOM 720 C C . TYR A 1 88 ? -0.678 2.888 -2.255 1.00 92.38 88 TYR A C 1
ATOM 722 O O . TYR A 1 88 ? 0.112 2.415 -3.071 1.00 92.38 88 TYR A O 1
ATOM 730 N N . VAL A 1 89 ? -0.898 4.202 -2.146 1.00 91.44 89 VAL A N 1
ATOM 731 C CA . VAL A 1 89 ? -0.223 5.201 -2.988 1.00 91.44 89 VAL A CA 1
ATOM 732 C C . VAL A 1 89 ? 1.293 5.101 -2.841 1.00 91.44 89 VAL A C 1
ATOM 734 O O . VAL A 1 89 ? 1.999 5.131 -3.846 1.00 91.44 89 VAL A O 1
ATOM 737 N N . MET A 1 90 ? 1.804 4.896 -1.623 1.00 88.88 90 MET A N 1
ATOM 738 C CA . MET A 1 90 ? 3.238 4.675 -1.413 1.00 88.88 90 MET A CA 1
ATOM 739 C C . MET A 1 90 ? 3.756 3.424 -2.098 1.00 88.88 90 MET A C 1
ATOM 741 O O . MET A 1 90 ? 4.830 3.448 -2.692 1.00 88.88 90 MET A O 1
ATOM 745 N N . ILE A 1 91 ? 3.004 2.330 -2.034 1.00 91.56 91 ILE A N 1
ATOM 746 C CA . ILE A 1 91 ? 3.403 1.079 -2.676 1.00 91.56 91 ILE A CA 1
ATOM 747 C C . ILE A 1 91 ? 3.400 1.222 -4.197 1.00 91.56 91 ILE A C 1
ATOM 749 O O . ILE A 1 91 ? 4.296 0.693 -4.841 1.00 91.56 91 ILE A O 1
ATOM 753 N N . VAL A 1 92 ? 2.469 1.980 -4.780 1.00 93.56 92 VAL A N 1
ATOM 754 C CA . VAL A 1 92 ? 2.500 2.316 -6.214 1.00 93.56 92 VAL A CA 1
ATOM 755 C C . VAL A 1 92 ? 3.697 3.214 -6.544 1.00 93.56 92 VAL A C 1
ATOM 757 O O . VAL A 1 92 ? 4.381 2.995 -7.544 1.00 93.56 92 VAL A O 1
ATOM 760 N N . ALA A 1 93 ? 3.989 4.199 -5.693 1.00 89.94 93 ALA A N 1
ATOM 761 C CA . ALA A 1 93 ? 5.109 5.109 -5.894 1.00 89.94 93 ALA A CA 1
ATOM 762 C C . ALA A 1 93 ? 6.461 4.369 -5.862 1.00 89.94 93 ALA A C 1
ATOM 764 O O . ALA A 1 93 ? 7.289 4.545 -6.753 1.00 89.94 93 ALA A O 1
ATOM 765 N N . ILE A 1 94 ? 6.661 3.484 -4.883 1.00 89.19 94 ILE A N 1
ATOM 766 C CA . ILE A 1 94 ? 7.865 2.648 -4.759 1.00 89.19 94 ILE A CA 1
ATOM 767 C C . ILE A 1 94 ? 7.890 1.562 -5.837 1.00 89.19 94 ILE A C 1
ATOM 769 O O . ILE A 1 94 ? 8.916 1.309 -6.455 1.00 89.19 94 ILE A O 1
ATOM 773 N N . GLY A 1 95 ? 6.757 0.898 -6.045 1.00 90.56 95 GLY A N 1
ATOM 774 C CA . GLY A 1 95 ? 6.655 -0.316 -6.839 1.00 90.56 95 GLY A CA 1
ATOM 775 C C . GLY A 1 95 ? 6.552 -0.095 -8.340 1.00 90.56 95 GLY A C 1
ATOM 776 O O . GLY A 1 95 ? 6.717 -1.053 -9.082 1.00 90.56 95 GLY A O 1
ATOM 777 N N . PHE A 1 96 ? 6.264 1.124 -8.798 1.00 92.69 96 PHE A N 1
ATOM 778 C CA . PHE A 1 96 ? 6.132 1.427 -10.224 1.00 92.69 96 PHE A CA 1
ATOM 779 C C . PHE A 1 96 ? 6.713 2.785 -10.601 1.00 92.69 96 PHE A C 1
ATOM 781 O O . PHE A 1 96 ? 7.555 2.844 -11.492 1.00 92.69 96 PHE A O 1
ATOM 788 N N . VAL A 1 97 ? 6.323 3.863 -9.912 1.00 90.31 97 VAL A N 1
ATOM 789 C CA . VAL A 1 97 ? 6.760 5.221 -10.288 1.00 90.31 97 VAL A CA 1
ATOM 790 C C . VAL A 1 97 ? 8.278 5.362 -10.190 1.00 90.31 97 VAL A C 1
ATOM 792 O O . VAL A 1 97 ? 8.902 5.851 -11.122 1.00 90.31 97 VAL A O 1
ATOM 795 N N . SER A 1 98 ? 8.895 4.896 -9.104 1.00 87.88 98 SER A N 1
ATOM 796 C CA . SER A 1 98 ? 10.351 4.968 -8.953 1.00 87.88 98 SER A CA 1
ATOM 797 C C . SER A 1 98 ? 11.111 4.134 -9.988 1.00 87.88 98 SER A C 1
ATOM 799 O O . SER A 1 98 ? 11.983 4.710 -10.634 1.00 87.88 98 SER A O 1
ATOM 801 N N . PRO A 1 99 ? 10.792 2.848 -10.220 1.00 90.00 99 PRO A N 1
ATOM 802 C CA . PRO A 1 99 ? 11.398 2.075 -11.301 1.00 90.00 99 PRO A CA 1
ATOM 803 C C . PRO A 1 99 ? 11.229 2.728 -12.676 1.00 90.00 99 PRO A C 1
ATOM 805 O O . PRO A 1 99 ? 12.166 2.746 -13.468 1.00 90.00 99 PRO A O 1
ATOM 808 N N . LEU A 1 100 ? 10.054 3.301 -12.953 1.00 90.44 100 LEU A N 1
ATOM 809 C CA . LEU A 1 100 ? 9.796 4.016 -14.200 1.00 90.44 100 LEU A CA 1
ATOM 810 C C . LEU A 1 100 ? 10.717 5.233 -14.345 1.00 90.44 100 LEU A C 1
ATOM 812 O O . LEU A 1 100 ? 11.364 5.376 -15.376 1.00 90.44 100 LEU A O 1
ATOM 816 N N . LEU A 1 101 ? 10.829 6.065 -13.306 1.00 87.94 101 LEU A N 1
ATOM 817 C CA . LEU A 1 101 ? 11.736 7.216 -13.302 1.00 87.94 101 LEU A CA 1
ATOM 818 C C . LEU A 1 101 ? 13.198 6.792 -13.477 1.00 87.94 101 LEU A C 1
ATOM 820 O O . LEU A 1 101 ? 13.916 7.404 -14.255 1.00 87.94 101 LEU A O 1
ATOM 824 N N . MET A 1 102 ? 13.629 5.716 -12.814 1.00 86.88 102 MET A N 1
ATOM 825 C CA . MET A 1 102 ? 14.990 5.186 -12.963 1.00 86.88 102 MET A CA 1
ATOM 826 C C . MET A 1 102 ? 15.271 4.676 -14.381 1.00 86.88 102 MET A C 1
ATOM 828 O O . MET A 1 102 ? 16.400 4.769 -14.853 1.00 86.88 102 MET A O 1
ATOM 832 N N . LYS A 1 103 ? 14.260 4.142 -15.075 1.00 86.94 103 LYS A N 1
ATOM 833 C CA . LYS A 1 103 ? 14.407 3.706 -16.468 1.00 86.94 103 LYS A CA 1
ATOM 834 C C . LYS A 1 103 ? 14.423 4.880 -17.453 1.00 86.94 103 LYS A C 1
ATOM 836 O O . LYS A 1 103 ? 15.122 4.804 -18.453 1.00 86.94 103 LYS A O 1
ATOM 841 N N . LEU A 1 104 ? 13.675 5.951 -17.171 1.00 86.25 104 LEU A N 1
ATOM 842 C CA . LEU A 1 104 ? 13.591 7.138 -18.031 1.00 86.25 104 LEU A CA 1
ATOM 843 C C . LEU A 1 104 ? 14.802 8.071 -17.886 1.00 86.25 104 LEU A C 1
ATOM 845 O O . LEU A 1 104 ? 15.370 8.483 -18.892 1.00 86.25 104 LEU A O 1
ATOM 849 N N . ASP A 1 105 ? 15.208 8.376 -16.652 1.00 76.38 105 ASP A N 1
ATOM 850 C CA . ASP A 1 105 ? 16.265 9.358 -16.357 1.00 76.38 105 ASP A CA 1
ATOM 851 C C . ASP A 1 105 ? 17.640 8.708 -16.097 1.00 76.38 105 ASP A C 1
ATOM 853 O O . ASP A 1 105 ? 18.621 9.395 -15.802 1.00 76.38 105 ASP A O 1
ATOM 857 N N . GLY A 1 106 ? 17.734 7.376 -16.170 1.00 69.50 106 GLY A N 1
ATOM 858 C CA . GLY A 1 106 ? 18.931 6.625 -15.792 1.00 69.50 106 GLY A CA 1
ATOM 859 C C . GLY A 1 106 ? 19.172 6.603 -14.274 1.00 69.50 106 GLY A C 1
ATOM 860 O O . GLY A 1 106 ? 18.250 6.695 -13.460 1.00 69.50 106 GLY A O 1
ATOM 861 N N . VAL A 1 107 ? 20.435 6.455 -13.853 1.00 64.00 107 VAL A N 1
ATOM 862 C CA . VAL A 1 107 ? 20.802 6.350 -12.426 1.00 64.00 107 VAL A CA 1
ATOM 863 C C . VAL A 1 107 ? 20.765 7.730 -11.759 1.00 64.00 107 VAL A C 1
ATOM 865 O O . VAL A 1 107 ? 21.788 8.380 -11.560 1.00 64.00 107 VAL A O 1
ATOM 868 N N . SER A 1 108 ? 19.565 8.178 -11.394 1.00 68.94 108 SER A N 1
ATOM 869 C CA . SER A 1 108 ? 19.348 9.356 -10.555 1.00 68.94 108 SER A CA 1
ATOM 870 C C . SER A 1 108 ? 18.965 8.937 -9.137 1.00 68.94 108 SER A C 1
ATOM 872 O O . SER A 1 108 ? 18.138 8.054 -8.918 1.00 68.94 108 SER A O 1
ATOM 874 N N . TRP A 1 109 ? 19.565 9.591 -8.146 1.00 74.12 109 TRP A N 1
ATOM 875 C CA . TRP A 1 109 ? 19.273 9.406 -6.721 1.00 74.12 109 TRP A CA 1
ATOM 876 C C . TRP A 1 109 ? 18.021 10.188 -6.279 1.00 74.12 109 TRP A C 1
ATOM 878 O O . TRP A 1 109 ? 17.501 9.965 -5.184 1.00 74.12 109 TRP A O 1
ATOM 888 N N . MET A 1 110 ? 17.492 11.070 -7.136 1.00 76.19 110 MET A N 1
ATOM 889 C CA . MET A 1 110 ? 16.328 11.910 -6.833 1.00 76.19 110 MET A CA 1
ATOM 890 C C . MET A 1 110 ? 15.045 11.129 -6.507 1.00 76.19 110 MET A C 1
ATOM 892 O O . MET A 1 110 ? 14.406 11.466 -5.506 1.00 76.19 110 MET A O 1
ATOM 896 N N . PRO A 1 111 ? 14.664 10.063 -7.242 1.00 76.88 111 PRO A N 1
ATOM 897 C CA . PRO A 1 111 ? 13.500 9.252 -6.884 1.00 76.88 111 PRO A CA 1
ATOM 898 C C . PRO A 1 111 ? 13.593 8.677 -5.463 1.00 76.88 111 PRO A C 1
ATOM 900 O O . PRO A 1 111 ? 12.600 8.671 -4.736 1.00 76.88 111 PRO A O 1
ATOM 903 N N . PHE A 1 112 ? 14.790 8.269 -5.024 1.00 78.31 112 PHE A N 1
ATOM 904 C CA . PHE A 1 112 ? 15.005 7.760 -3.667 1.00 78.31 112 PHE A CA 1
ATOM 905 C C . PHE A 1 112 ? 14.809 8.838 -2.602 1.00 78.31 112 PHE A C 1
ATOM 907 O O . PHE A 1 112 ? 14.175 8.570 -1.579 1.00 78.31 112 PHE A O 1
ATOM 914 N N . LEU A 1 113 ? 15.310 10.056 -2.832 1.00 81.88 113 LEU A N 1
ATOM 915 C CA . LEU A 1 113 ? 15.099 11.172 -1.909 1.00 81.88 113 LEU A CA 1
ATOM 916 C C . LEU A 1 113 ? 13.622 11.531 -1.771 1.00 81.88 113 LEU A C 1
ATOM 918 O O . LEU A 1 113 ? 13.122 11.649 -0.653 1.00 81.88 113 LEU A O 1
ATOM 922 N N . VAL A 1 114 ? 12.923 11.692 -2.898 1.00 82.00 114 VAL A N 1
ATOM 923 C CA . VAL A 1 114 ? 11.506 12.077 -2.912 1.00 82.00 114 VAL A CA 1
ATOM 924 C C . VAL A 1 114 ? 10.662 11.027 -2.194 1.00 82.00 114 VAL A C 1
ATOM 926 O O . VAL A 1 114 ? 9.832 11.376 -1.353 1.00 82.00 114 VAL A O 1
ATOM 929 N N . LEU A 1 115 ? 10.915 9.740 -2.449 1.00 82.75 115 LEU A N 1
ATOM 930 C CA . LEU A 1 115 ? 10.224 8.655 -1.754 1.00 82.75 115 LEU A CA 1
ATOM 931 C C . LEU A 1 115 ? 10.553 8.604 -0.260 1.00 82.75 115 LEU A C 1
ATOM 933 O O . LEU A 1 115 ? 9.652 8.378 0.546 1.00 82.75 115 LEU A O 1
ATOM 937 N N . SER A 1 116 ? 11.809 8.837 0.125 1.00 84.25 116 SER A N 1
ATOM 938 C CA . SER A 1 116 ? 12.225 8.834 1.534 1.00 84.25 116 SER A CA 1
ATOM 939 C C . SER A 1 116 ? 11.580 9.981 2.314 1.00 84.25 116 SER A C 1
ATOM 941 O O . SER A 1 116 ? 11.050 9.772 3.406 1.00 84.25 116 SER A O 1
ATOM 943 N N . LEU A 1 117 ? 11.554 11.184 1.733 1.00 86.81 117 LEU A N 1
ATOM 944 C CA . LEU A 1 117 ? 10.852 12.336 2.301 1.00 86.81 117 LEU A CA 1
ATOM 945 C C . LEU A 1 117 ? 9.345 12.081 2.382 1.00 86.81 117 LEU A C 1
ATOM 947 O O . LEU A 1 117 ? 8.742 12.309 3.431 1.00 86.81 117 LEU A O 1
ATOM 951 N N . GLY A 1 118 ? 8.745 11.543 1.316 1.00 84.75 118 GLY A N 1
ATOM 952 C CA . GLY A 1 118 ? 7.335 11.155 1.294 1.00 84.75 118 GLY A CA 1
ATOM 953 C C . GLY A 1 118 ? 6.989 10.147 2.392 1.00 84.7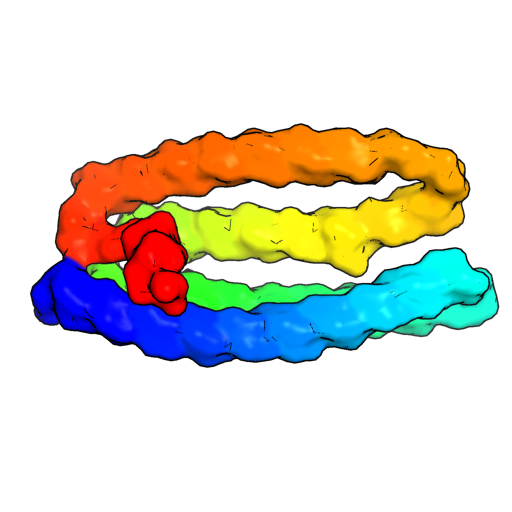5 118 GLY A C 1
ATOM 954 O O . GLY A 1 118 ? 6.020 10.343 3.127 1.00 84.75 118 GLY A O 1
ATOM 955 N N . ALA A 1 119 ? 7.820 9.118 2.579 1.00 84.06 119 ALA A N 1
ATOM 956 C CA . ALA A 1 119 ? 7.666 8.147 3.657 1.00 84.06 119 ALA A CA 1
ATOM 957 C C . ALA A 1 119 ? 7.744 8.813 5.041 1.00 84.06 119 ALA A C 1
ATOM 959 O O . ALA A 1 119 ? 6.910 8.540 5.905 1.00 84.06 119 ALA A O 1
ATOM 960 N N . GLY A 1 120 ? 8.696 9.730 5.246 1.00 85.62 120 GLY A N 1
ATOM 961 C CA . GLY A 1 120 ? 8.822 10.500 6.485 1.00 85.62 120 GLY A CA 1
ATOM 962 C C . GLY A 1 120 ? 7.581 11.342 6.794 1.00 85.62 120 GLY A C 1
ATOM 963 O O . GLY A 1 120 ? 7.055 11.286 7.907 1.00 85.62 120 GLY A O 1
ATOM 964 N N . ILE A 1 121 ? 7.059 12.064 5.798 1.00 86.00 121 ILE A N 1
ATOM 965 C CA . ILE A 1 121 ? 5.821 12.848 5.928 1.00 86.00 121 ILE A CA 1
ATOM 966 C C . ILE A 1 121 ? 4.649 11.931 6.287 1.00 86.00 121 ILE A C 1
ATOM 968 O O . ILE A 1 121 ? 3.865 12.241 7.184 1.00 86.00 121 ILE A O 1
ATOM 972 N N . LEU A 1 122 ? 4.545 10.768 5.646 1.00 84.69 122 LEU A N 1
ATOM 973 C CA . LEU A 1 122 ? 3.460 9.831 5.916 1.00 84.69 122 LEU A CA 1
ATOM 974 C C . LEU A 1 122 ? 3.518 9.211 7.305 1.00 84.69 122 LEU A C 1
ATOM 976 O O . LEU A 1 122 ? 2.465 8.996 7.895 1.00 84.69 122 LEU A O 1
ATOM 980 N N . LEU A 1 123 ? 4.704 9.001 7.879 1.00 84.62 123 LEU A N 1
ATOM 981 C CA . LEU A 1 123 ? 4.820 8.585 9.279 1.00 84.62 123 LEU A CA 1
ATOM 982 C C . LEU A 1 123 ? 4.237 9.631 10.238 1.00 84.62 123 LEU A C 1
ATOM 984 O O . LEU A 1 123 ? 3.674 9.269 11.274 1.00 84.62 123 LEU A O 1
ATOM 988 N N . ILE A 1 124 ? 4.362 10.920 9.911 1.00 87.00 124 ILE A N 1
ATOM 989 C CA . ILE A 1 124 ? 3.756 12.009 10.688 1.00 87.00 124 ILE A CA 1
ATOM 990 C C . ILE A 1 124 ? 2.239 12.016 10.474 1.00 87.00 124 ILE A C 1
ATOM 992 O O . ILE A 1 124 ? 1.482 12.060 11.442 1.00 87.00 124 ILE A O 1
ATOM 996 N N . VAL A 1 125 ? 1.781 11.901 9.226 1.00 86.94 125 VAL A N 1
ATOM 997 C CA . VAL A 1 125 ? 0.348 11.834 8.902 1.00 86.94 125 VAL A CA 1
ATOM 998 C C . VAL A 1 125 ? -0.318 10.628 9.575 1.00 86.94 125 VAL A C 1
ATOM 1000 O O . VAL A 1 125 ? -1.394 10.783 10.148 1.00 86.94 125 VAL A O 1
ATOM 1003 N N . GLU A 1 126 ? 0.320 9.453 9.594 1.00 85.69 126 GLU A N 1
ATOM 1004 C CA . GLU A 1 126 ? -0.190 8.250 10.270 1.00 85.69 126 GLU A CA 1
ATOM 1005 C C . GLU A 1 126 ? -0.433 8.528 11.760 1.00 85.69 126 GLU A C 1
ATOM 1007 O O . GLU A 1 126 ? -1.505 8.199 12.267 1.00 85.69 126 GLU A O 1
ATOM 1012 N N . ARG A 1 127 ? 0.503 9.214 12.440 1.00 85.81 127 ARG A N 1
ATOM 1013 C CA . ARG A 1 127 ? 0.347 9.619 13.851 1.00 85.81 127 ARG A CA 1
ATOM 1014 C C . ARG A 1 127 ? -0.861 10.521 14.059 1.00 85.81 127 ARG A C 1
ATOM 1016 O O . ARG A 1 127 ? -1.676 10.250 14.936 1.00 85.81 127 ARG A O 1
ATOM 1023 N N . LEU A 1 128 ? -0.987 11.564 13.241 1.00 88.31 128 LEU A N 1
ATOM 1024 C CA . LEU A 1 128 ? -2.082 12.529 13.353 1.00 88.31 128 LEU A CA 1
ATOM 1025 C C . LEU A 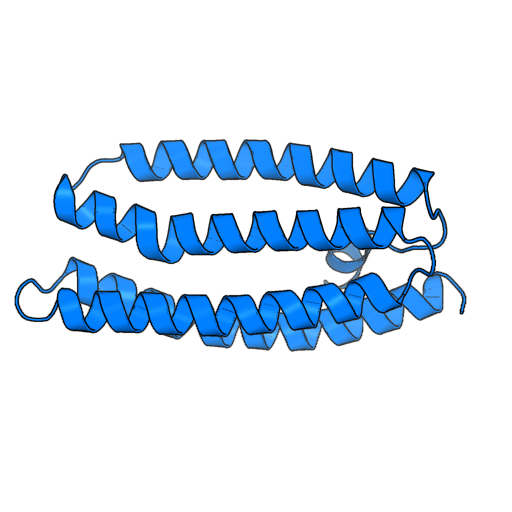1 128 ? -3.443 11.875 13.084 1.00 88.31 128 LEU A C 1
ATOM 1027 O O . LEU A 1 128 ? -4.438 12.196 13.735 1.00 88.31 128 LEU A O 1
ATOM 1031 N N . LEU A 1 129 ? -3.503 10.943 12.131 1.00 86.62 129 LEU A N 1
ATOM 1032 C CA . LEU A 1 129 ? -4.720 10.192 11.836 1.00 86.62 129 LEU A CA 1
ATOM 1033 C C . LEU A 1 129 ? -5.073 9.215 12.965 1.00 86.62 129 LEU A C 1
ATOM 1035 O O . LEU A 1 129 ? -6.244 9.132 13.330 1.00 86.62 129 LEU A O 1
ATOM 1039 N N . ASP A 1 130 ? -4.089 8.536 13.559 1.00 87.12 130 ASP A N 1
ATOM 1040 C CA . ASP A 1 130 ? -4.304 7.653 14.712 1.00 87.12 130 ASP A CA 1
ATOM 1041 C C . ASP A 1 130 ? -4.826 8.424 15.934 1.00 87.12 130 ASP A C 1
ATOM 1043 O O . ASP A 1 130 ? -5.757 7.967 16.600 1.00 87.12 130 ASP A O 1
ATOM 1047 N N . GLU A 1 131 ? -4.292 9.617 16.210 1.00 88.31 131 GLU A N 1
ATOM 1048 C CA . GLU A 1 131 ? -4.809 10.489 17.272 1.00 88.31 131 GLU A CA 1
ATOM 1049 C C . GLU A 1 131 ? -6.253 10.921 17.002 1.00 88.31 131 GLU A C 1
ATOM 1051 O O . GLU A 1 131 ? -7.100 10.841 17.894 1.00 88.31 131 GLU A O 1
ATOM 1056 N N . LYS A 1 132 ? -6.582 11.285 15.756 1.00 86.19 132 LYS A N 1
ATOM 1057 C CA . LYS A 1 132 ? -7.969 11.589 15.378 1.00 86.19 132 LYS A CA 1
ATOM 1058 C C . LYS A 1 132 ? -8.901 10.393 15.566 1.00 86.19 132 LYS A C 1
ATOM 1060 O O . LYS A 1 132 ? -10.031 10.587 16.007 1.00 86.19 132 LYS A O 1
ATOM 1065 N N . VAL A 1 133 ? -8.459 9.171 15.260 1.00 84.50 133 VAL A N 1
ATOM 1066 C CA . VAL A 1 133 ? -9.262 7.961 15.511 1.00 84.50 133 VAL A CA 1
ATOM 1067 C C . VAL A 1 133 ? -9.494 7.772 17.007 1.00 84.50 133 VAL A C 1
ATOM 1069 O O . VAL A 1 133 ? -10.640 7.567 17.392 1.00 84.50 133 VAL A O 1
ATOM 1072 N N . LYS A 1 134 ? -8.464 7.930 17.850 1.00 87.06 134 LYS A N 1
ATOM 1073 C CA . LYS A 1 134 ? -8.598 7.823 19.316 1.00 87.06 134 LYS A CA 1
ATOM 1074 C C . LYS A 1 134 ? -9.585 8.837 19.897 1.00 87.06 134 LYS A C 1
ATOM 1076 O O . LYS A 1 134 ? -10.333 8.492 20.803 1.00 87.06 134 LYS A O 1
ATOM 1081 N N . LEU A 1 135 ? -9.608 10.062 19.369 1.00 86.81 135 LEU A N 1
ATOM 1082 C CA . LEU A 1 135 ? -10.562 11.094 19.792 1.00 86.81 135 LEU A CA 1
ATOM 1083 C C . LEU A 1 135 ? -12.011 10.764 19.396 1.00 86.81 135 LEU A C 1
ATOM 1085 O O . LEU A 1 135 ? -12.941 11.147 20.097 1.00 86.81 135 LEU A O 1
ATOM 1089 N N . ILE A 1 136 ? -12.217 10.072 18.271 1.00 85.06 136 ILE A N 1
ATOM 1090 C CA . ILE A 1 136 ? -13.554 9.734 17.750 1.00 85.06 136 ILE A CA 1
ATOM 1091 C C . ILE A 1 136 ? -14.089 8.427 18.354 1.00 85.06 136 ILE A C 1
ATOM 1093 O O . ILE A 1 136 ? -15.289 8.310 18.610 1.00 85.06 136 ILE A O 1
ATOM 1097 N N . ASP A 1 137 ? -13.219 7.435 18.532 1.00 83.44 137 ASP A N 1
ATOM 1098 C CA . ASP A 1 137 ? -13.531 6.121 19.089 1.00 83.44 137 ASP A CA 1
ATOM 1099 C C . ASP A 1 137 ? -12.366 5.637 19.979 1.00 83.44 137 ASP A C 1
ATOM 1101 O O . ASP A 1 137 ? -11.438 4.983 19.493 1.00 83.44 137 ASP A O 1
ATOM 1105 N N . PRO A 1 138 ? -12.394 5.946 21.290 1.00 83.12 138 PRO A N 1
ATOM 1106 C CA . PRO A 1 138 ? -11.336 5.555 22.229 1.00 83.12 138 PRO A CA 1
ATOM 1107 C C . PRO A 1 138 ? -11.173 4.033 22.397 1.00 83.12 138 PRO A C 1
ATOM 1109 O O . PRO A 1 138 ? -10.113 3.550 22.827 1.00 83.12 138 PRO A O 1
ATOM 1112 N N . GLU A 1 139 ? -12.222 3.267 22.076 1.00 84.00 139 GLU A N 1
ATOM 1113 C CA . GLU A 1 139 ? -12.235 1.805 22.157 1.00 84.00 139 GLU A CA 1
ATOM 1114 C C . GLU A 1 139 ? -11.649 1.133 20.915 1.00 84.00 139 GLU A C 1
ATOM 1116 O O . GLU A 1 139 ? -11.292 -0.046 20.977 1.00 84.00 139 GLU A O 1
ATOM 1121 N N . GLN A 1 140 ? -11.522 1.857 19.802 1.00 84.50 140 GLN A N 1
ATOM 1122 C CA . GLN A 1 140 ? -10.906 1.345 18.586 1.00 84.50 140 GLN A CA 1
ATOM 1123 C C . GLN A 1 140 ? -9.379 1.267 18.766 1.00 84.50 140 GLN A C 1
ATOM 1125 O O . GLN A 1 140 ? -8.727 2.296 18.968 1.00 84.50 140 GLN A O 1
ATOM 1130 N N . PRO A 1 141 ? -8.767 0.071 18.672 1.00 82.75 141 PRO A N 1
ATOM 1131 C CA . PRO A 1 141 ? -7.315 -0.043 18.670 1.00 82.75 141 PRO A CA 1
ATOM 1132 C C . PRO A 1 141 ? -6.722 0.640 17.435 1.00 82.75 141 PRO A C 1
ATOM 1134 O O . PRO A 1 141 ? -7.242 0.495 16.324 1.00 82.75 141 PRO A O 1
ATOM 1137 N N . THR A 1 142 ? -5.622 1.372 17.612 1.00 83.88 142 THR A N 1
ATOM 1138 C CA . THR A 1 142 ? -4.922 1.999 16.483 1.00 83.88 142 THR A CA 1
ATOM 1139 C C . THR A 1 142 ? -4.028 1.002 15.760 1.00 83.88 142 THR A C 1
ATOM 1141 O O . THR A 1 142 ? -3.642 -0.032 16.311 1.00 83.88 142 THR A O 1
ATOM 1144 N N . ARG A 1 143 ? -3.655 1.304 14.510 1.00 78.06 143 ARG A N 1
ATOM 1145 C CA . ARG A 1 143 ? -2.748 0.434 13.738 1.00 78.06 143 ARG A CA 1
ATOM 1146 C C . ARG A 1 143 ? -1.387 0.303 14.421 1.00 78.06 143 ARG A C 1
ATOM 1148 O O . ARG A 1 143 ? -0.769 -0.756 14.347 1.00 78.06 143 ARG A O 1
ATOM 1155 N N . ARG A 1 144 ? -0.946 1.340 15.135 1.00 79.50 144 ARG A N 1
ATOM 1156 C CA . ARG A 1 144 ? 0.254 1.308 15.978 1.00 79.50 144 ARG A CA 1
ATOM 1157 C C . ARG A 1 144 ? 0.148 0.341 17.152 1.00 79.50 144 ARG A C 1
ATOM 1159 O O . ARG A 1 144 ? 1.116 -0.368 17.405 1.00 79.50 144 ARG A O 1
ATOM 1166 N N . ASP A 1 145 ? -1.005 0.267 17.813 1.00 80.94 145 ASP A N 1
ATOM 1167 C CA . ASP A 1 145 ? -1.227 -0.694 18.904 1.00 80.94 145 ASP A CA 1
ATOM 1168 C C . ASP A 1 145 ? -1.140 -2.133 18.368 1.00 80.94 145 ASP A C 1
ATOM 1170 O O . ASP A 1 145 ? -0.427 -2.969 18.918 1.00 80.94 145 ASP A O 1
ATOM 1174 N N . VAL A 1 146 ? -1.767 -2.389 17.212 1.00 80.62 146 VAL A N 1
ATOM 1175 C CA . VAL A 1 146 ? -1.690 -3.690 16.522 1.00 80.62 146 VAL A CA 1
ATOM 1176 C C . VAL A 1 146 ? -0.253 -4.038 16.133 1.00 80.62 146 VAL A C 1
ATOM 1178 O O . VAL A 1 146 ? 0.158 -5.178 16.322 1.00 80.62 146 VAL A O 1
ATOM 1181 N N . LYS A 1 147 ? 0.520 -3.080 15.597 1.00 79.31 147 LYS A N 1
ATOM 1182 C CA . LYS A 1 147 ? 1.934 -3.287 15.241 1.00 79.31 147 LYS A CA 1
ATOM 1183 C C . LYS A 1 147 ? 2.772 -3.610 16.485 1.00 79.31 147 LYS A C 1
ATOM 1185 O O . LYS A 1 147 ? 3.548 -4.558 16.441 1.00 79.31 147 LYS A O 1
ATOM 1190 N N . ARG A 1 148 ? 2.591 -2.871 17.585 1.00 79.75 148 ARG A N 1
ATOM 1191 C CA . ARG A 1 148 ? 3.374 -3.023 18.824 1.00 79.75 148 ARG A CA 1
ATOM 1192 C C . ARG A 1 148 ? 3.168 -4.372 19.508 1.00 79.75 148 ARG A C 1
ATOM 1194 O O . ARG A 1 148 ? 4.123 -4.900 20.049 1.00 79.75 148 ARG A O 1
ATOM 1201 N N . GLU A 1 149 ? 1.952 -4.910 19.478 1.00 76.00 149 GLU A N 1
ATOM 1202 C CA . GLU A 1 149 ? 1.619 -6.196 20.115 1.00 76.00 149 GLU A CA 1
ATOM 1203 C C . GLU A 1 149 ? 1.706 -7.401 19.160 1.00 76.00 149 GLU A C 1
ATOM 1205 O O . GLU A 1 149 ? 1.426 -8.536 19.543 1.00 76.00 149 GLU A O 1
ATOM 1210 N N . SER A 1 150 ? 2.046 -7.171 17.886 1.00 63.59 150 SER A N 1
ATOM 1211 C CA . SER A 1 150 ? 2.187 -8.247 16.896 1.00 63.59 150 SER A CA 1
ATOM 1212 C C . SER A 1 150 ? 3.566 -8.919 16.871 1.00 63.59 150 SER A C 1
ATOM 1214 O O . SER A 1 150 ? 3.672 -9.991 16.263 1.00 63.59 150 SER A O 1
ATOM 1216 N N . PHE A 1 151 ? 4.555 -8.325 17.547 1.00 50.34 151 PHE A N 1
ATOM 1217 C CA . PHE A 1 151 ? 5.936 -8.788 17.721 1.00 50.34 151 PHE A CA 1
ATOM 1218 C C . PHE A 1 151 ? 6.232 -8.990 19.207 1.00 50.34 151 PHE A C 1
ATOM 1220 O O . PHE A 1 151 ? 7.031 -9.901 19.505 1.00 50.34 151 PHE A O 1
#

pLDDT: mean 87.39, std 6.85, range [50.34, 96.81]

Radius of gyration: 17.55 Å; chains: 1; bounding box: 40×26×50 Å

Secondary structure (DSSP, 8-state):
--HHHHHHHHHHHHHHHHHHHHHHHHHHHHHHHHHHH-STTHHHHHHHHHHHHHHHHHHHHHHHHHHHTT---HHHHHHHHHHHHHHHHHHHIIIIIHHHHHHHH-S-SHHHHHHHHHHHHHHHHHHHHHHHHHHH-TTSPPHHHHHHT--

Foldseek 3Di:
DFLVVLLVVLLVLVVVVVVVVVVLVVVLVVLLVCLLVDDVCVVVSLVVLVVSLVVVLVSLVVNLCVLLVSDPQPVLSVLSVVLSVLVSVLCCLVSHVLSVCCNVVPDDCVSVVVSVVSVVVSVVVLVVSQVVSCVRPVSRDRPVNSVVVSD